Protein AF-A0A969GXN2-F1 (afdb_monomer_lite)

Sequence (62 aa):
YYLIGLCSLIPELFRGIDWGTDQVFQQTVAVAEAKDLAIATLLPLTDVDRPEDLPIWEATQA

Secondary structure 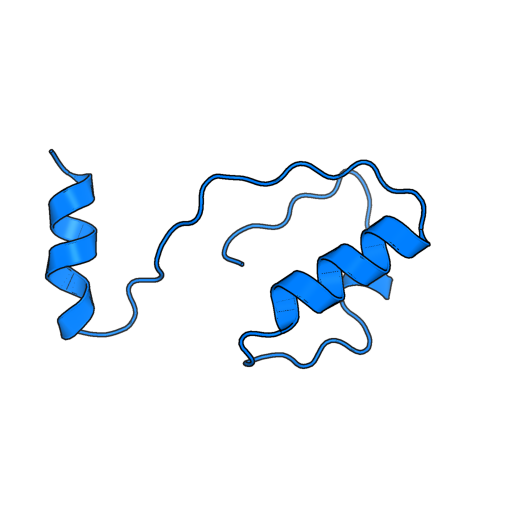(DSSP, 8-state):
------SS--GGGGSS--TTSTTHHHHHHHHHHTTT----PPPP-----SGGGHHHHHGGG-

Structure (mmCIF, N/CA/C/O backbone):
data_AF-A0A969GXN2-F1
#
_entry.id   AF-A0A969GXN2-F1
#
loop_
_atom_site.group_PDB
_atom_site.id
_atom_site.type_symbol
_atom_site.label_atom_id
_atom_site.label_alt_id
_atom_site.label_comp_id
_atom_site.label_asym_id
_atom_site.label_entity_id
_atom_site.label_seq_id
_atom_site.pdbx_PDB_ins_code
_atom_site.Cartn_x
_atom_site.Cartn_y
_atom_site.Cartn_z
_atom_site.occupancy
_atom_site.B_iso_or_equiv
_atom_site.auth_seq_id
_atom_site.auth_comp_id
_atom_site.auth_asym_id
_atom_site.auth_atom_id
_atom_site.pdbx_PDB_model_num
ATOM 1 N N . TYR A 1 1 ? -0.546 -3.256 -3.100 1.00 91.31 1 TYR A N 1
ATOM 2 C CA . TYR A 1 1 ? -0.043 -1.885 -2.860 1.00 91.31 1 TYR A CA 1
ATOM 3 C C . TYR A 1 1 ? 1.418 -1.977 -2.475 1.00 91.31 1 TYR A C 1
ATOM 5 O O . TYR A 1 1 ? 1.789 -2.964 -1.855 1.00 91.31 1 TYR A O 1
ATOM 13 N N . TYR A 1 2 ? 2.219 -0.965 -2.807 1.00 93.12 2 TYR A N 1
ATOM 14 C CA . TYR A 1 2 ? 3.669 -0.990 -2.573 1.00 93.12 2 TYR A CA 1
ATOM 15 C C . TYR A 1 2 ? 4.106 -0.264 -1.286 1.00 93.12 2 TYR A C 1
ATOM 17 O O . TYR A 1 2 ? 5.217 -0.464 -0.808 1.00 93.12 2 TYR A O 1
ATOM 25 N N . LEU A 1 3 ? 3.251 0.587 -0.704 1.00 95.12 3 LEU A N 1
ATOM 26 C CA . LEU A 1 3 ? 3.551 1.332 0.521 1.00 95.12 3 LEU A CA 1
ATOM 27 C C . LEU A 1 3 ? 2.324 1.391 1.428 1.00 95.12 3 LEU A C 1
ATOM 29 O O . LEU A 1 3 ? 1.210 1.629 0.966 1.00 95.12 3 LEU A O 1
ATOM 33 N N . ILE A 1 4 ? 2.554 1.222 2.729 1.00 96.19 4 ILE A N 1
ATOM 34 C CA . ILE A 1 4 ? 1.593 1.532 3.787 1.00 96.19 4 ILE A CA 1
ATOM 35 C C . ILE A 1 4 ? 2.315 2.304 4.894 1.00 96.19 4 ILE A C 1
ATOM 37 O O . ILE A 1 4 ? 3.378 1.892 5.357 1.00 96.19 4 ILE A O 1
ATOM 41 N N . GLY A 1 5 ? 1.756 3.447 5.293 1.00 96.44 5 GLY A N 1
ATOM 42 C CA . GLY A 1 5 ? 2.287 4.294 6.360 1.00 96.44 5 GLY A CA 1
ATOM 43 C C . GLY A 1 5 ? 1.245 4.477 7.455 1.00 96.44 5 GLY A C 1
ATOM 44 O O . GLY A 1 5 ? 0.085 4.743 7.156 1.00 96.44 5 GLY A O 1
ATOM 45 N N . LEU A 1 6 ? 1.653 4.324 8.717 1.00 96.88 6 LEU A N 1
ATOM 46 C CA . LEU A 1 6 ? 0.769 4.429 9.878 1.00 96.88 6 LEU A CA 1
ATOM 47 C C . LEU A 1 6 ? 1.421 5.291 10.966 1.00 96.88 6 LEU A C 1
ATOM 49 O O . LEU A 1 6 ? 2.611 5.150 11.240 1.00 96.88 6 LEU A O 1
ATOM 53 N N . CYS A 1 7 ? 0.637 6.149 11.623 1.00 94.81 7 CYS A N 1
ATOM 54 C CA . CYS A 1 7 ? 1.095 6.924 12.786 1.00 94.81 7 CYS A CA 1
ATOM 55 C C . CYS A 1 7 ? 1.100 6.102 14.086 1.00 94.81 7 CYS A C 1
ATOM 57 O O . CYS A 1 7 ? 1.731 6.487 15.068 1.00 94.81 7 CYS A O 1
ATOM 59 N N . SER A 1 8 ? 0.388 4.979 14.099 1.00 95.06 8 SER A N 1
ATOM 60 C CA . SER A 1 8 ? 0.336 4.020 15.197 1.00 95.06 8 SER A CA 1
ATOM 61 C C . SER A 1 8 ? 0.046 2.625 14.647 1.00 95.06 8 SER A C 1
ATOM 63 O O . SER A 1 8 ? -0.478 2.468 13.546 1.00 95.06 8 SER A O 1
ATOM 65 N N . LEU A 1 9 ? 0.405 1.587 15.4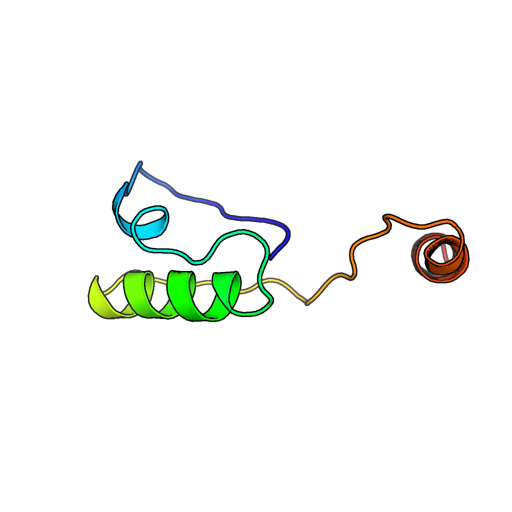01 1.00 95.44 9 LEU A N 1
ATOM 66 C CA . LEU A 1 9 ? 0.119 0.215 14.996 1.00 95.44 9 LEU A CA 1
ATOM 67 C C . LEU A 1 9 ? -1.385 -0.072 15.106 1.00 95.44 9 LEU A C 1
ATOM 69 O O . LEU A 1 9 ? -1.949 0.004 16.196 1.00 95.44 9 LEU A O 1
ATOM 73 N N . ILE A 1 10 ? -2.002 -0.472 13.992 1.00 96.69 10 ILE A N 1
ATOM 74 C CA . ILE A 1 10 ? -3.403 -0.910 13.917 1.00 96.69 10 ILE A CA 1
ATOM 75 C C . ILE A 1 10 ? -3.413 -2.334 13.339 1.00 96.69 10 ILE A C 1
ATOM 77 O O . ILE A 1 10 ? -3.412 -2.501 12.117 1.00 96.69 10 ILE A O 1
ATOM 81 N N . PRO A 1 11 ? -3.348 -3.380 14.186 1.00 96.06 11 PRO A N 1
ATOM 82 C CA . PRO A 1 11 ? -3.175 -4.762 13.737 1.00 96.06 11 PRO A CA 1
ATOM 83 C C . PRO A 1 11 ? -4.260 -5.265 12.782 1.00 96.06 11 PRO A C 1
ATOM 85 O O . PRO A 1 11 ? -4.000 -6.143 11.966 1.00 96.06 11 PRO A O 1
ATOM 88 N N . GLU A 1 12 ? -5.478 -4.744 12.881 1.00 96.56 12 GLU A N 1
ATOM 89 C CA . GLU A 1 12 ? -6.613 -5.173 12.067 1.00 96.56 12 GLU A CA 1
ATOM 90 C C . GLU A 1 12 ? -6.427 -4.873 10.581 1.00 96.56 12 GLU A C 1
ATOM 92 O O . GLU A 1 12 ? -6.941 -5.631 9.770 1.00 96.56 12 GLU A O 1
ATOM 97 N N . LEU A 1 13 ? -5.626 -3.861 10.220 1.00 96.94 13 LEU A N 1
ATOM 98 C CA . LEU A 1 13 ? -5.282 -3.578 8.819 1.00 96.94 13 LEU A CA 1
ATOM 99 C C . LEU A 1 13 ? -4.516 -4.729 8.143 1.00 96.94 13 LEU A C 1
ATOM 101 O O . LEU A 1 13 ? -4.408 -4.755 6.921 1.00 96.94 13 LEU A O 1
ATOM 105 N N . PHE A 1 14 ? -3.992 -5.675 8.930 1.00 96.12 14 PHE A N 1
ATOM 106 C CA . PHE A 1 14 ? -3.187 -6.804 8.464 1.00 96.12 14 PHE A CA 1
ATOM 107 C C . PHE A 1 14 ? -3.842 -8.173 8.718 1.00 96.12 14 PHE A C 1
ATOM 109 O O . PHE A 1 14 ? -3.260 -9.206 8.382 1.00 96.12 14 PHE A O 1
ATOM 116 N N . ARG A 1 15 ? -5.026 -8.216 9.344 1.00 95.75 15 ARG A N 1
ATOM 117 C CA . ARG A 1 15 ? -5.720 -9.463 9.710 1.00 95.75 15 ARG A CA 1
ATOM 118 C C . ARG A 1 15 ? -6.870 -9.742 8.751 1.00 95.75 15 ARG A C 1
ATOM 120 O O . ARG A 1 15 ? -7.639 -8.842 8.447 1.00 95.75 15 ARG A O 1
ATOM 127 N N . GLY A 1 16 ? -7.022 -11.005 8.347 1.00 94.38 16 GLY A N 1
ATOM 128 C CA . GLY A 1 16 ? -8.104 -11.414 7.441 1.00 94.38 16 GLY A CA 1
ATOM 129 C C . GLY A 1 16 ? -7.966 -10.853 6.023 1.00 94.38 16 GLY A C 1
ATOM 130 O O . GLY A 1 16 ? -8.967 -10.725 5.332 1.00 94.38 16 GLY A O 1
ATOM 131 N N . ILE A 1 17 ? -6.742 -10.493 5.629 1.00 97.12 17 ILE A N 1
ATOM 132 C CA . ILE A 1 17 ? -6.398 -10.046 4.280 1.00 97.12 17 ILE A CA 1
ATOM 133 C C . ILE A 1 17 ? -5.924 -11.256 3.474 1.00 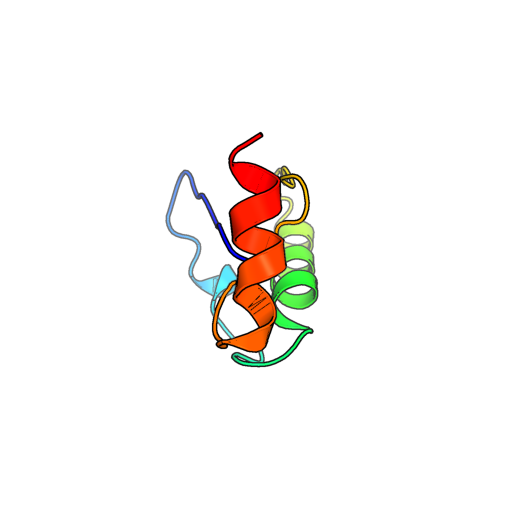97.12 17 ILE A C 1
ATOM 135 O O . ILE A 1 17 ? -5.091 -12.035 3.951 1.00 97.12 17 ILE A O 1
ATOM 139 N N . ASP A 1 18 ? -6.418 -11.387 2.250 1.00 97.44 18 ASP A N 1
ATOM 140 C CA . ASP A 1 18 ? -6.060 -12.453 1.318 1.00 97.44 18 ASP A CA 1
ATOM 141 C C . ASP A 1 18 ? -4.725 -12.128 0.640 1.00 97.44 18 ASP A C 1
ATOM 143 O O . ASP A 1 18 ? -4.651 -11.695 -0.512 1.00 97.44 18 ASP A O 1
ATOM 147 N N . TRP A 1 19 ? -3.642 -12.286 1.399 1.00 96.44 19 TRP A N 1
ATOM 148 C CA . TRP A 1 19 ? -2.283 -11.975 0.960 1.00 96.44 19 TRP A CA 1
ATOM 149 C C . TRP A 1 19 ? -1.886 -12.718 -0.321 1.00 96.44 19 TRP A C 1
ATOM 151 O O . TRP A 1 19 ? -2.179 -13.900 -0.494 1.00 96.44 19 TRP A O 1
ATOM 161 N N . GLY A 1 20 ? -1.162 -12.021 -1.201 1.00 93.62 20 GLY A N 1
ATOM 162 C CA . GLY A 1 20 ? -0.730 -12.553 -2.499 1.00 93.62 20 GLY A CA 1
ATOM 163 C C . GLY A 1 20 ? -1.784 -12.454 -3.606 1.00 93.62 20 GLY A C 1
ATOM 164 O O . GLY A 1 20 ? -1.574 -12.996 -4.687 1.00 93.62 20 GLY A O 1
ATOM 165 N N . THR A 1 21 ? -2.900 -11.768 -3.352 1.00 94.88 21 THR A N 1
ATOM 166 C CA . THR A 1 21 ? -3.939 -11.488 -4.350 1.00 94.88 21 THR A CA 1
ATOM 167 C C . THR A 1 21 ? -3.926 -10.020 -4.781 1.00 94.88 21 THR A C 1
ATOM 169 O O . THR A 1 21 ? -3.310 -9.161 -4.147 1.00 94.88 21 THR A O 1
ATOM 172 N N . ASP A 1 22 ? -4.653 -9.715 -5.851 1.00 93.00 22 ASP A N 1
ATOM 173 C CA . ASP A 1 22 ? -4.943 -8.348 -6.290 1.00 93.00 22 ASP A CA 1
ATOM 174 C C . ASP A 1 22 ? -5.927 -7.611 -5.355 1.00 93.00 22 ASP A C 1
ATOM 176 O O . ASP A 1 22 ? -6.028 -6.383 -5.399 1.00 93.00 22 ASP A O 1
ATOM 180 N N . GLN A 1 23 ? -6.601 -8.329 -4.450 1.00 96.62 23 GLN A N 1
ATOM 181 C CA . GLN A 1 23 ? -7.622 -7.779 -3.552 1.00 96.62 23 GLN A CA 1
ATOM 182 C C . GLN A 1 23 ? -7.057 -7.130 -2.288 1.00 96.62 23 GLN A C 1
ATOM 184 O O . GLN A 1 23 ? -7.765 -6.368 -1.630 1.00 96.62 23 GLN A O 1
ATOM 189 N N . VAL A 1 24 ? -5.785 -7.379 -1.959 1.00 97.12 24 VAL A N 1
ATOM 190 C CA . VAL A 1 24 ? -5.134 -6.909 -0.722 1.00 97.12 24 VAL A CA 1
ATOM 191 C C . VAL A 1 24 ? -5.355 -5.406 -0.506 1.00 97.12 24 VAL A C 1
ATOM 193 O O . VAL A 1 24 ? -5.724 -4.985 0.585 1.00 97.12 24 VAL A O 1
ATOM 196 N N . PHE A 1 25 ? -5.200 -4.584 -1.552 1.00 96.69 25 PHE A N 1
ATOM 197 C CA . PHE A 1 25 ? -5.411 -3.135 -1.443 1.00 96.69 25 PHE A CA 1
ATOM 198 C C . PHE A 1 25 ? -6.846 -2.760 -1.092 1.00 96.69 25 PHE A C 1
ATOM 200 O O . PHE A 1 25 ? -7.060 -1.988 -0.158 1.00 96.69 25 PHE A O 1
ATOM 207 N N . GLN A 1 26 ? -7.819 -3.327 -1.800 1.00 97.44 26 GLN A N 1
ATOM 208 C CA . GLN A 1 26 ? -9.226 -3.049 -1.545 1.00 97.44 26 GLN A CA 1
ATOM 209 C C . GLN A 1 26 ? -9.636 -3.508 -0.139 1.00 97.44 26 GLN A C 1
ATOM 211 O O . GLN A 1 26 ? -10.337 -2.781 0.561 1.00 97.44 26 GLN A O 1
ATOM 216 N N . GLN A 1 27 ? -9.170 -4.680 0.298 1.00 98.12 27 GLN A N 1
ATOM 217 C CA . GLN A 1 27 ? -9.461 -5.210 1.629 1.00 98.12 27 GLN A CA 1
ATOM 218 C C . GLN A 1 27 ? -8.873 -4.323 2.735 1.00 98.12 27 GLN A C 1
ATOM 220 O O . GLN A 1 27 ? -9.573 -3.991 3.689 1.00 98.12 27 GLN A O 1
ATOM 225 N N . THR A 1 28 ? -7.624 -3.867 2.595 1.00 97.44 28 THR A N 1
ATOM 226 C CA . THR A 1 28 ? -7.007 -2.954 3.569 1.00 97.44 28 THR A CA 1
ATOM 227 C C . THR 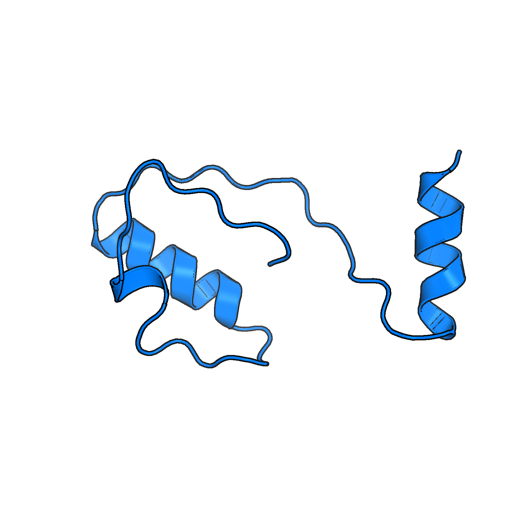A 1 28 ? -7.732 -1.607 3.639 1.00 97.44 28 THR A C 1
ATOM 229 O O . THR A 1 28 ? -7.962 -1.105 4.740 1.00 97.44 28 THR A O 1
ATOM 232 N N . VAL A 1 29 ? -8.134 -1.033 2.497 1.00 97.50 29 VAL A N 1
ATOM 233 C CA . VAL A 1 29 ? -8.915 0.217 2.462 1.00 97.50 29 VAL A CA 1
ATOM 234 C C . VAL A 1 29 ? -10.268 0.032 3.149 1.00 97.50 29 VAL A C 1
ATOM 236 O O . VAL A 1 29 ? -10.612 0.838 4.006 1.00 97.50 29 VAL A O 1
ATOM 239 N N . ALA A 1 30 ? -10.981 -1.064 2.876 1.00 97.94 30 ALA A N 1
ATOM 240 C CA . ALA A 1 30 ? -12.267 -1.347 3.513 1.00 97.94 30 ALA A CA 1
ATOM 241 C C . ALA A 1 30 ? -12.158 -1.451 5.047 1.00 97.94 30 ALA A C 1
ATOM 243 O O . ALA A 1 30 ? -13.018 -0.948 5.770 1.00 97.94 30 ALA A O 1
ATOM 244 N N . VAL A 1 31 ? -11.084 -2.058 5.569 1.00 97.38 31 VAL A N 1
ATOM 245 C CA . VAL A 1 31 ? -10.834 -2.106 7.021 1.00 97.38 31 VAL A CA 1
ATOM 246 C C . VAL A 1 31 ? -10.521 -0.716 7.585 1.00 97.38 31 VAL A C 1
ATOM 248 O O . VAL A 1 31 ? -10.964 -0.397 8.690 1.00 97.38 31 VAL A O 1
ATOM 251 N N . ALA A 1 32 ? -9.768 0.112 6.856 1.00 97.06 32 ALA A N 1
ATOM 252 C CA . ALA A 1 32 ? -9.450 1.476 7.273 1.00 97.06 32 ALA A CA 1
ATOM 253 C C . ALA A 1 32 ? -10.698 2.374 7.308 1.00 97.06 32 ALA A C 1
ATOM 255 O O . ALA A 1 32 ? -10.899 3.096 8.285 1.00 97.06 32 ALA A O 1
ATOM 256 N N . GLU A 1 33 ? -11.560 2.275 6.293 1.00 97.31 33 GLU A N 1
ATOM 257 C CA . GLU A 1 33 ? -12.845 2.979 6.224 1.00 97.31 33 GLU A CA 1
ATOM 258 C C . GLU A 1 33 ? -13.780 2.543 7.355 1.00 97.31 33 GLU A C 1
ATOM 260 O O . GLU A 1 33 ? -14.335 3.385 8.054 1.00 97.31 33 GLU A O 1
ATOM 265 N N . ALA A 1 34 ? -13.889 1.237 7.619 1.00 97.38 34 ALA A N 1
ATOM 266 C CA . ALA A 1 34 ? -14.706 0.705 8.713 1.00 97.38 34 ALA A CA 1
ATOM 267 C C . ALA A 1 34 ? -14.221 1.124 10.117 1.00 97.38 34 ALA A C 1
ATOM 269 O O . ALA A 1 34 ? -14.939 0.941 11.099 1.00 97.38 34 ALA A O 1
ATOM 270 N N . LYS A 1 35 ? -12.994 1.646 10.225 1.00 95.75 35 LYS A N 1
ATOM 271 C CA . LYS A 1 35 ? -12.404 2.189 11.455 1.00 95.75 35 LYS A CA 1
ATOM 272 C C . LYS A 1 35 ? -12.368 3.721 11.484 1.00 95.75 35 LYS A C 1
ATOM 274 O O . LYS A 1 35 ? -11.712 4.272 12.368 1.00 95.75 35 LYS A O 1
ATOM 279 N N . ASP A 1 36 ? -13.029 4.385 10.535 1.00 96.88 36 ASP A N 1
ATOM 280 C CA . ASP A 1 36 ? -13.075 5.846 10.405 1.00 96.88 36 ASP A CA 1
ATOM 281 C C . ASP A 1 36 ? -11.676 6.494 10.333 1.00 96.88 36 ASP A C 1
ATOM 283 O O . ASP A 1 36 ? -11.434 7.586 10.856 1.00 96.88 36 ASP A O 1
ATOM 287 N N . LEU A 1 37 ? -10.713 5.810 9.703 1.00 96.94 37 LEU A N 1
ATOM 288 C CA . LEU A 1 37 ? -9.360 6.337 9.530 1.00 96.94 37 LEU A CA 1
ATOM 289 C C . LEU A 1 37 ? -9.302 7.334 8.369 1.00 96.94 37 LEU A C 1
ATOM 291 O O . LEU A 1 37 ? -9.947 7.159 7.337 1.00 96.94 37 LEU A O 1
ATOM 295 N N . ALA A 1 38 ? -8.453 8.354 8.501 1.00 96.88 38 ALA A N 1
ATOM 296 C CA . ALA A 1 38 ? -8.089 9.200 7.372 1.00 96.88 38 ALA A CA 1
ATOM 297 C C . ALA A 1 38 ? -7.152 8.433 6.425 1.00 96.88 38 ALA A C 1
ATOM 299 O O . ALA A 1 38 ? -6.129 7.898 6.857 1.00 96.88 38 ALA A O 1
ATOM 300 N N . ILE A 1 39 ? -7.490 8.405 5.135 1.00 96.81 39 ILE A N 1
ATOM 301 C CA . ILE A 1 39 ? -6.765 7.646 4.111 1.00 96.81 39 ILE A CA 1
ATOM 302 C C . ILE A 1 39 ? -6.208 8.617 3.070 1.00 96.81 39 ILE A C 1
ATOM 304 O O . ILE A 1 39 ? -6.918 9.490 2.576 1.00 96.81 39 ILE A O 1
ATOM 308 N N . ALA A 1 40 ? -4.939 8.438 2.714 1.00 96.94 40 ALA A N 1
ATOM 309 C CA . ALA A 1 40 ? -4.316 9.096 1.574 1.00 96.94 40 ALA A CA 1
ATOM 310 C C . ALA A 1 40 ? -3.722 8.031 0.648 1.00 96.94 40 ALA A C 1
ATOM 312 O O . ALA A 1 40 ? -2.981 7.156 1.096 1.00 96.94 40 ALA A O 1
ATOM 313 N N . THR A 1 41 ? -4.046 8.106 -0.641 1.00 96.69 41 THR A N 1
ATOM 314 C CA . THR A 1 41 ? -3.537 7.184 -1.662 1.00 96.69 41 THR A CA 1
ATOM 315 C C . THR A 1 41 ? -2.446 7.854 -2.483 1.00 96.69 41 THR A C 1
ATOM 317 O O . THR A 1 41 ? -2.600 8.995 -2.918 1.00 96.69 41 THR A O 1
ATOM 320 N N . LEU A 1 42 ? -1.353 7.132 -2.717 1.00 95.44 42 LEU A N 1
ATOM 321 C CA . LEU A 1 42 ? -0.308 7.554 -3.647 1.00 95.44 42 LEU A CA 1
ATOM 322 C C . LEU A 1 42 ? -0.707 7.228 -5.091 1.00 95.44 42 LEU A C 1
ATOM 324 O O . LEU A 1 42 ? -1.672 6.500 -5.336 1.00 95.44 42 LEU A O 1
ATOM 328 N N . LEU A 1 43 ? 0.054 7.765 -6.046 1.00 94.56 43 LEU A N 1
ATOM 329 C CA . LEU A 1 43 ? -0.083 7.362 -7.441 1.00 94.56 43 LEU A CA 1
ATOM 330 C C . LEU A 1 43 ? 0.240 5.866 -7.586 1.00 94.56 43 LEU A C 1
ATOM 332 O O . LEU A 1 43 ? 1.178 5.389 -6.945 1.00 94.56 43 LEU A O 1
ATOM 336 N N . PRO A 1 44 ? -0.507 5.122 -8.419 1.00 92.56 44 PRO A N 1
ATOM 337 C CA . PRO A 1 44 ? -0.176 3.737 -8.709 1.00 92.5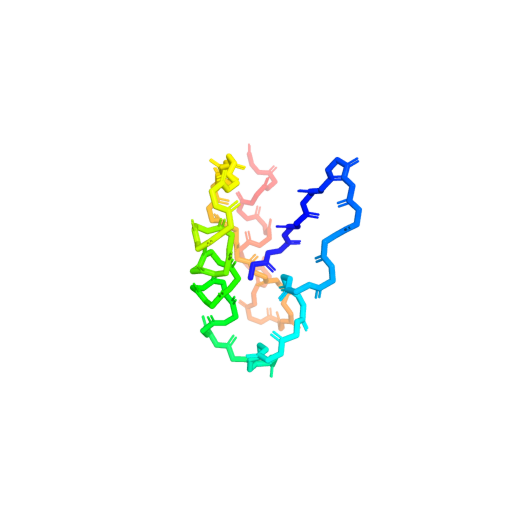6 44 PRO A CA 1
ATOM 338 C C . PRO A 1 44 ? 1.233 3.630 -9.298 1.00 92.56 44 PRO A C 1
ATOM 340 O O . PRO A 1 44 ? 1.568 4.342 -10.244 1.00 92.56 44 PRO A O 1
ATOM 343 N N . LEU A 1 45 ? 2.035 2.719 -8.750 1.00 92.38 45 LEU A N 1
ATOM 344 C CA . LEU A 1 45 ? 3.303 2.282 -9.326 1.00 92.38 45 LEU A CA 1
ATOM 345 C C . LEU A 1 45 ? 3.194 0.799 -9.662 1.00 92.38 45 LEU A C 1
ATOM 347 O O . LEU A 1 45 ? 2.447 0.068 -9.011 1.00 92.38 45 LEU A O 1
ATOM 351 N N . THR A 1 46 ? 3.919 0.388 -10.697 1.00 91.62 46 THR A N 1
ATOM 352 C CA . THR A 1 46 ? 3.989 -1.014 -11.115 1.00 91.62 46 THR A CA 1
ATOM 353 C C . THR A 1 46 ? 5.212 -1.654 -10.476 1.00 91.62 46 THR A C 1
ATOM 355 O O . THR A 1 46 ? 6.291 -1.060 -10.503 1.00 91.62 46 THR A O 1
ATOM 358 N N . ASP A 1 47 ? 5.030 -2.834 -9.891 1.00 92.44 47 ASP A N 1
ATOM 359 C CA . ASP A 1 47 ? 6.130 -3.629 -9.352 1.00 92.44 47 ASP A CA 1
ATOM 360 C C . ASP A 1 47 ? 7.003 -4.165 -10.503 1.00 92.44 47 ASP A C 1
ATOM 362 O O . ASP A 1 47 ? 6.507 -4.445 -11.594 1.00 92.44 47 ASP A O 1
ATOM 366 N N . VAL A 1 48 ? 8.314 -4.260 -10.272 1.00 94.00 48 VAL A N 1
ATOM 367 C CA . VAL A 1 48 ? 9.301 -4.718 -11.262 1.00 94.00 48 VAL A CA 1
ATOM 368 C C . VAL A 1 48 ? 9.919 -6.008 -10.733 1.00 94.00 48 VAL A C 1
ATOM 370 O O . VAL A 1 48 ? 10.923 -5.972 -10.022 1.00 94.00 48 VAL A O 1
ATOM 373 N N . ASP A 1 49 ? 9.298 -7.142 -11.051 1.00 93.75 49 ASP A N 1
ATOM 374 C CA . ASP A 1 49 ? 9.639 -8.446 -10.463 1.00 93.75 49 ASP A CA 1
ATOM 375 C C . ASP A 1 49 ? 10.256 -9.411 -11.478 1.00 93.75 49 ASP A C 1
ATOM 377 O O . ASP A 1 49 ? 10.975 -10.347 -11.111 1.00 93.75 49 ASP A O 1
ATOM 381 N N . ARG A 1 50 ? 9.968 -9.215 -12.766 1.00 95.50 50 ARG A N 1
ATOM 382 C CA . ARG A 1 50 ? 10.361 -10.115 -13.846 1.00 95.50 50 ARG A CA 1
ATOM 383 C C . ARG A 1 50 ? 11.211 -9.403 -14.896 1.00 95.50 50 ARG A C 1
ATOM 385 O O . ARG A 1 50 ? 11.137 -8.184 -15.027 1.00 95.50 50 ARG A O 1
ATOM 392 N N . PRO A 1 51 ? 12.010 -10.143 -15.691 1.00 95.81 51 PRO A N 1
ATOM 393 C CA . PRO A 1 51 ? 12.806 -9.541 -16.759 1.00 95.81 51 PRO A CA 1
ATOM 394 C C . PRO A 1 51 ? 11.977 -8.709 -17.747 1.00 95.81 51 PRO A C 1
ATOM 396 O O . PRO A 1 51 ? 12.462 -7.695 -18.242 1.00 95.81 51 PRO A O 1
ATOM 399 N N . GLU A 1 52 ? 10.731 -9.108 -18.018 1.00 95.69 52 GLU A N 1
ATOM 400 C CA . GLU A 1 52 ? 9.805 -8.357 -18.870 1.00 95.69 52 GLU A CA 1
ATOM 401 C C . GLU A 1 52 ? 9.392 -6.982 -18.317 1.00 95.69 52 GLU A C 1
ATOM 403 O O . GLU A 1 52 ? 8.962 -6.136 -19.100 1.00 95.69 52 GLU A O 1
ATOM 408 N N . ASP A 1 53 ? 9.572 -6.726 -17.018 1.00 95.38 53 ASP A N 1
ATOM 409 C CA . ASP A 1 53 ? 9.227 -5.454 -16.375 1.00 95.38 53 ASP A CA 1
ATOM 410 C C . ASP A 1 53 ? 10.339 -4.396 -16.531 1.00 95.38 53 ASP A C 1
ATOM 412 O O . ASP A 1 53 ? 10.138 -3.223 -16.216 1.00 95.38 53 ASP A O 1
ATOM 416 N N . LEU A 1 54 ? 11.518 -4.768 -17.049 1.00 93.44 54 LEU A N 1
ATOM 417 C CA . LEU A 1 54 ? 12.662 -3.860 -17.206 1.00 93.44 54 LEU A CA 1
ATOM 418 C C . LEU A 1 54 ? 12.340 -2.566 -17.989 1.00 93.44 54 LEU A C 1
ATOM 420 O O . LEU A 1 54 ? 12.759 -1.499 -17.533 1.00 93.44 54 LEU A O 1
ATOM 424 N N . PRO A 1 55 ? 11.550 -2.588 -19.086 1.00 94.44 55 PRO A N 1
ATOM 425 C CA . PRO A 1 55 ? 11.159 -1.363 -19.785 1.00 94.44 55 PRO A CA 1
ATOM 426 C C . PRO A 1 55 ? 10.355 -0.387 -18.913 1.00 94.44 55 PRO A C 1
ATOM 428 O O . PRO A 1 55 ? 10.424 0.823 -19.121 1.00 94.44 55 PRO A O 1
ATOM 431 N N . ILE A 1 56 ? 9.599 -0.891 -17.927 1.00 92.69 56 ILE A N 1
ATOM 432 C CA . ILE A 1 56 ? 8.841 -0.059 -16.980 1.00 92.69 56 ILE A CA 1
ATOM 433 C C . ILE A 1 56 ? 9.814 0.721 -16.098 1.00 92.69 56 ILE A C 1
ATOM 435 O O . ILE A 1 56 ? 9.639 1.923 -15.911 1.00 92.69 56 ILE A O 1
ATOM 439 N N . TRP A 1 57 ? 10.862 0.062 -15.597 1.00 90.75 57 TRP A N 1
ATOM 440 C CA . TRP A 1 57 ? 11.899 0.714 -14.800 1.00 90.75 57 TRP A CA 1
ATOM 441 C C . TRP A 1 57 ? 12.683 1.754 -15.612 1.00 90.75 57 TRP A C 1
ATOM 443 O O . TRP A 1 57 ? 12.875 2.874 -15.139 1.00 90.75 57 TRP A O 1
ATOM 453 N N . GLU A 1 58 ? 13.083 1.433 -16.846 1.00 92.69 58 GLU A N 1
ATOM 454 C CA . GLU A 1 58 ? 13.821 2.355 -17.724 1.00 92.69 58 GLU A CA 1
ATOM 455 C C . GLU A 1 58 ? 13.037 3.646 -18.000 1.00 92.69 58 GLU A C 1
ATOM 457 O O . GLU A 1 58 ? 13.607 4.738 -17.969 1.00 92.69 58 GLU A O 1
ATOM 462 N N . ALA A 1 59 ? 11.717 3.546 -18.181 1.00 89.50 59 ALA A N 1
ATOM 463 C CA . ALA A 1 59 ? 10.843 4.700 -18.386 1.00 89.50 59 ALA A CA 1
ATOM 464 C C . ALA A 1 59 ? 10.784 5.660 -17.180 1.00 89.50 59 ALA A C 1
ATOM 466 O O . ALA A 1 59 ? 10.387 6.810 -17.346 1.00 89.50 59 ALA A O 1
ATOM 467 N N . THR A 1 60 ? 11.186 5.222 -15.978 1.00 85.69 60 THR A N 1
ATOM 468 C CA . THR A 1 60 ? 11.242 6.083 -14.779 1.00 85.69 60 THR A CA 1
ATOM 469 C C . THR 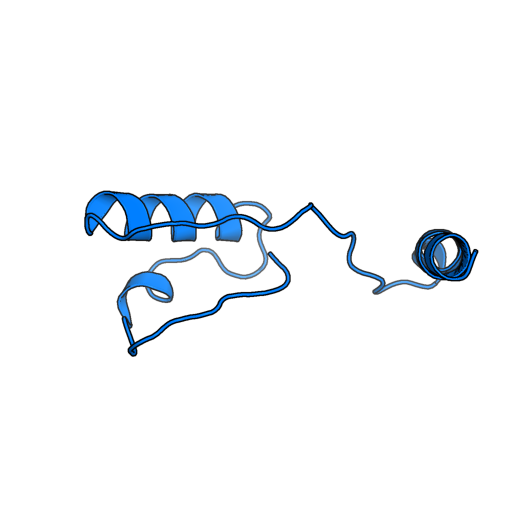A 1 60 ? 12.521 6.921 -14.665 1.00 85.69 60 THR A C 1
ATOM 471 O O . THR A 1 60 ? 12.590 7.796 -13.806 1.00 85.69 60 THR A O 1
ATOM 474 N N . GLN A 1 61 ? 13.542 6.654 -15.492 1.00 73.81 61 GLN A N 1
ATOM 475 C CA . GLN A 1 61 ? 14.853 7.325 -15.450 1.00 73.81 61 GLN A CA 1
ATOM 476 C C . GLN A 1 61 ? 14.957 8.554 -16.378 1.00 73.81 61 GLN A C 1
ATOM 478 O O . GLN A 1 61 ? 16.017 9.181 -16.429 1.00 73.81 61 GLN A O 1
ATOM 483 N N . ALA A 1 62 ? 13.898 8.874 -17.128 1.00 53.91 62 ALA A N 1
ATOM 484 C CA . ALA A 1 62 ? 13.826 10.007 -18.057 1.00 53.91 62 ALA A CA 1
ATOM 485 C C . ALA A 1 62 ? 13.239 11.263 -17.394 1.00 53.91 62 ALA A C 1
ATOM 487 O O . ALA A 1 62 ? 13.742 12.367 -17.705 1.00 53.91 62 ALA A O 1
#

Foldseek 3Di:
DPDDDDPDDDCQLPPPAPPPDPCNVVSSVVSCVVVVHDDDDDDDDDDQDDPVCVVSVVVVVD

Radius of gyration: 14.58 Å; chains: 1; bounding box: 30×23×35 Å

pLDDT: mean 94.2, std 6.25, range [53.91, 98.12]